Protein AF-A0A8I1JCY4-F1 (afdb_monomer_lite)

Organism: NCBI:txid76760

Radius of gyration: 13.09 Å; chains: 1; bounding box: 32×28×33 Å

pLDDT: mean 89.85, std 8.83, range [51.41, 97.06]

Sequence (78 aa):
MKNNVVNLKTIDTRGKGWSYDMRMHIDTLQNSKITVAGIPATKILDMRVQPGGLADPSKLIEYGKQRNITVIIKKFGG

Structure (mmCIF, N/CA/C/O backbone):
data_AF-A0A8I1JCY4-F1
#
_entry.id   AF-A0A8I1JCY4-F1
#
loop_
_atom_site.group_PDB
_atom_site.id
_atom_site.type_symbol
_atom_site.label_atom_id
_atom_site.label_alt_id
_atom_site.label_comp_id
_atom_site.label_asym_id
_atom_site.label_entity_id
_atom_site.label_seq_id
_atom_site.pdbx_PDB_ins_code
_atom_site.Cartn_x
_atom_site.Cartn_y
_atom_site.Cartn_z
_atom_site.occupancy
_atom_site.B_iso_or_equiv
_atom_site.auth_seq_id
_atom_site.auth_comp_id
_atom_site.auth_asym_id
_atom_site.auth_atom_id
_atom_site.pdbx_PDB_model_num
ATOM 1 N N . MET A 1 1 ? -12.052 -8.461 17.853 1.00 56.50 1 MET A N 1
ATOM 2 C CA . MET A 1 1 ? -12.071 -8.667 16.385 1.00 56.50 1 MET A CA 1
ATOM 3 C C . MET A 1 1 ? -11.043 -7.734 15.760 1.00 56.50 1 MET A C 1
ATOM 5 O O . MET A 1 1 ? -10.890 -6.627 16.258 1.00 56.50 1 MET A O 1
ATOM 9 N N . LYS A 1 2 ? -10.290 -8.171 14.743 1.00 72.88 2 LYS A N 1
ATOM 10 C CA . LYS A 1 2 ? -9.412 -7.263 13.984 1.00 72.88 2 LYS A CA 1
ATOM 11 C C . LYS A 1 2 ? -10.258 -6.572 12.913 1.00 72.88 2 LYS A C 1
ATOM 13 O O . LYS A 1 2 ? -10.750 -7.250 12.018 1.00 72.88 2 LYS A O 1
ATOM 18 N N . ASN A 1 3 ? -10.411 -5.253 12.995 1.00 88.25 3 ASN A N 1
ATOM 19 C CA . ASN A 1 3 ? -11.166 -4.457 12.021 1.00 88.25 3 ASN A CA 1
ATOM 20 C C . ASN A 1 3 ? -10.261 -4.068 10.856 1.00 88.25 3 ASN A C 1
ATOM 22 O O . ASN A 1 3 ? -9.953 -2.898 10.648 1.00 88.25 3 ASN A O 1
ATOM 26 N N . ASN A 1 4 ? -9.769 -5.075 10.142 1.00 91.69 4 ASN A N 1
ATOM 27 C CA . ASN A 1 4 ? -8.836 -4.868 9.049 1.00 91.69 4 ASN A CA 1
ATOM 28 C C . ASN A 1 4 ? -9.580 -4.905 7.720 1.00 91.69 4 ASN A C 1
ATOM 30 O O . ASN A 1 4 ? -10.409 -5.783 7.493 1.00 91.69 4 ASN A O 1
ATOM 34 N N . VAL A 1 5 ? -9.210 -4.006 6.815 1.00 93.50 5 VAL A N 1
ATOM 35 C CA . VAL A 1 5 ? -9.571 -4.106 5.404 1.00 93.50 5 VAL A CA 1
ATOM 36 C C . VAL A 1 5 ? -8.307 -4.334 4.605 1.00 93.50 5 VAL A C 1
ATOM 38 O O . VAL A 1 5 ? -7.343 -3.576 4.708 1.00 93.50 5 VAL A O 1
ATOM 41 N N . VAL A 1 6 ? -8.320 -5.410 3.824 1.00 95.19 6 VAL A N 1
ATOM 42 C CA . VAL A 1 6 ? -7.203 -5.809 2.974 1.00 95.19 6 VAL A CA 1
ATOM 43 C C . VAL A 1 6 ? -7.554 -5.483 1.532 1.00 95.19 6 VAL A C 1
ATOM 45 O O . VAL A 1 6 ? -8.525 -5.999 0.986 1.00 95.19 6 VAL A O 1
ATOM 48 N N . ASN A 1 7 ? -6.748 -4.631 0.911 1.00 95.44 7 ASN A N 1
ATOM 49 C CA . ASN A 1 7 ? -6.777 -4.383 -0.518 1.00 95.44 7 ASN A CA 1
ATOM 50 C C . ASN A 1 7 ? -5.691 -5.239 -1.171 1.00 95.44 7 ASN A C 1
ATOM 52 O O . ASN A 1 7 ? -4.506 -5.028 -0.924 1.00 95.44 7 ASN A O 1
ATOM 56 N N . LEU A 1 8 ? -6.100 -6.225 -1.963 1.00 95.75 8 LEU A N 1
ATOM 57 C CA . LEU A 1 8 ? -5.182 -7.095 -2.687 1.00 95.75 8 LEU A CA 1
ATOM 58 C C . LEU A 1 8 ? -4.928 -6.531 -4.091 1.00 95.75 8 LEU A C 1
ATOM 60 O O . LEU A 1 8 ? -5.875 -6.295 -4.844 1.00 95.75 8 LEU A O 1
ATOM 64 N N . LYS A 1 9 ? -3.657 -6.355 -4.460 1.00 93.44 9 LYS A N 1
ATOM 65 C CA . LYS A 1 9 ? -3.232 -5.920 -5.796 1.00 93.44 9 LYS A CA 1
ATOM 66 C C . LYS A 1 9 ? -2.167 -6.854 -6.352 1.00 93.44 9 LYS A C 1
ATOM 68 O O . LYS A 1 9 ? -1.191 -7.150 -5.673 1.00 93.44 9 LYS A O 1
ATOM 73 N N . THR A 1 10 ? -2.326 -7.258 -7.607 1.00 92.94 10 THR A N 1
ATOM 74 C CA . THR A 1 10 ? -1.280 -7.941 -8.376 1.00 92.94 10 THR A CA 1
ATOM 75 C C . THR A 1 10 ? -0.632 -6.928 -9.308 1.00 92.94 10 THR A C 1
ATOM 77 O O . THR A 1 10 ? -1.343 -6.187 -9.984 1.00 92.94 10 THR A O 1
ATOM 80 N N . ILE A 1 11 ? 0.695 -6.856 -9.316 1.00 91.38 11 ILE A N 1
ATOM 81 C CA . ILE A 1 11 ? 1.447 -5.784 -9.973 1.00 91.38 11 ILE A CA 1
ATOM 82 C C . ILE A 1 11 ? 2.552 -6.391 -10.821 1.00 91.38 11 ILE A C 1
ATOM 84 O O . ILE A 1 11 ? 3.318 -7.213 -10.323 1.00 91.38 11 ILE A O 1
ATOM 88 N N . ASP A 1 12 ? 2.659 -5.935 -12.070 1.00 89.81 12 ASP A N 1
ATOM 89 C CA . ASP A 1 12 ? 3.818 -6.193 -12.919 1.00 89.81 12 ASP A CA 1
ATOM 90 C C . ASP A 1 12 ? 4.869 -5.089 -12.737 1.00 89.81 12 ASP A C 1
ATOM 92 O O . ASP A 1 12 ? 4.737 -3.983 -13.267 1.00 89.81 12 ASP A O 1
ATOM 96 N N . THR A 1 13 ? 5.935 -5.383 -11.993 1.00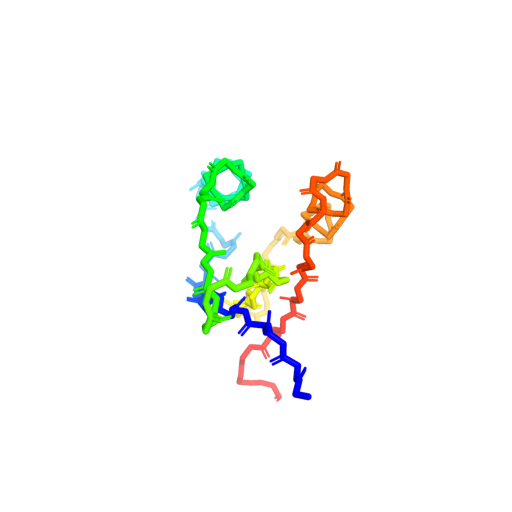 90.12 13 THR A N 1
ATOM 97 C CA . THR A 1 13 ? 7.012 -4.411 -11.735 1.00 90.12 13 THR A CA 1
ATOM 98 C C . THR A 1 13 ? 7.982 -4.214 -12.908 1.00 90.12 13 THR A C 1
ATOM 100 O O . THR A 1 13 ? 8.902 -3.402 -12.795 1.00 90.12 13 THR A O 1
ATOM 103 N N . ARG A 1 14 ? 7.803 -4.925 -14.034 1.00 87.25 14 ARG A N 1
ATOM 104 C CA . ARG A 1 14 ? 8.549 -4.677 -15.288 1.00 87.25 14 ARG A CA 1
ATOM 105 C C . ARG A 1 14 ? 7.963 -3.512 -16.084 1.00 87.25 14 ARG A C 1
ATOM 107 O O . ARG A 1 14 ? 8.664 -2.919 -16.900 1.00 87.25 14 ARG A O 1
ATOM 114 N N . GLY A 1 15 ? 6.681 -3.209 -15.872 1.00 84.44 15 GLY A N 1
ATOM 115 C CA . GLY A 1 15 ? 5.998 -2.102 -16.532 1.00 84.44 15 GLY A CA 1
ATOM 116 C C . GLY A 1 15 ? 6.543 -0.737 -16.105 1.00 84.44 15 GLY A C 1
ATOM 117 O O . GLY A 1 15 ? 7.236 -0.599 -15.099 1.00 84.44 15 GLY A O 1
ATOM 118 N N . LYS A 1 16 ? 6.202 0.309 -16.859 1.00 85.50 16 LYS A N 1
ATOM 119 C CA . LYS A 1 16 ? 6.403 1.699 -16.419 1.00 85.50 16 LYS A CA 1
ATOM 120 C C . LYS A 1 16 ? 5.177 2.151 -15.617 1.00 85.50 16 LYS A C 1
ATOM 122 O O . LYS A 1 16 ? 4.088 1.631 -15.823 1.00 85.50 16 LYS A O 1
ATOM 127 N N . GLY A 1 17 ? 5.347 3.099 -14.698 1.00 90.06 17 GLY A N 1
ATOM 128 C CA . GLY A 1 17 ? 4.229 3.740 -13.984 1.00 90.06 17 GLY A CA 1
ATOM 129 C C . GLY A 1 17 ? 3.707 3.013 -12.740 1.00 90.06 17 GLY A C 1
ATOM 130 O O . GLY A 1 17 ? 3.242 3.687 -11.827 1.00 90.06 17 GLY A O 1
ATOM 131 N N . TRP A 1 18 ? 3.899 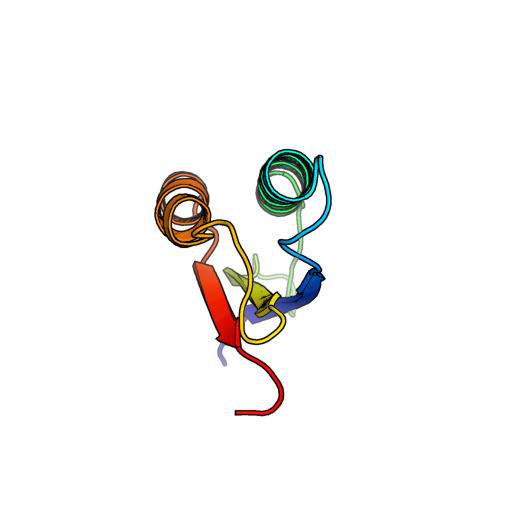1.693 -12.613 1.00 92.06 18 TRP A N 1
ATOM 132 C CA . TRP A 1 18 ? 3.352 0.912 -11.486 1.00 92.06 18 TRP A CA 1
ATOM 133 C C . TRP A 1 18 ? 3.678 1.499 -10.102 1.00 92.06 18 TRP A C 1
ATOM 135 O O . TRP A 1 18 ? 2.857 1.455 -9.188 1.00 92.06 18 TRP A O 1
ATOM 145 N N . SER A 1 19 ? 4.879 2.059 -9.929 1.00 91.94 19 SER A N 1
ATOM 146 C CA . SER A 1 19 ? 5.315 2.618 -8.647 1.00 91.94 19 SER A CA 1
ATOM 147 C C . SER A 1 19 ? 4.589 3.919 -8.310 1.00 91.94 19 SER A C 1
ATOM 149 O O . SER A 1 19 ? 4.296 4.166 -7.141 1.00 91.94 19 SER A O 1
ATOM 151 N N . TYR A 1 20 ? 4.273 4.732 -9.320 1.00 94.25 20 TYR A N 1
ATOM 152 C CA . TYR A 1 20 ? 3.449 5.926 -9.176 1.00 94.25 20 TYR A CA 1
ATOM 153 C C . TYR A 1 20 ? 1.998 5.543 -8.876 1.00 94.25 20 TYR A C 1
ATOM 155 O O . TYR A 1 20 ? 1.436 6.024 -7.893 1.00 94.25 20 TYR A O 1
ATOM 163 N N . ASP A 1 21 ? 1.440 4.599 -9.635 1.00 94.62 21 ASP A N 1
ATOM 164 C CA . ASP A 1 21 ? 0.060 4.140 -9.456 1.00 94.62 21 ASP A CA 1
ATOM 165 C C . ASP A 1 21 ? -0.172 3.588 -8.048 1.00 94.62 21 ASP A C 1
ATOM 167 O O . ASP A 1 21 ? -1.203 3.845 -7.427 1.00 94.62 21 ASP A O 1
ATOM 171 N N . MET A 1 22 ? 0.808 2.872 -7.490 1.00 95.31 22 MET A N 1
ATOM 172 C CA . MET A 1 22 ? 0.707 2.369 -6.122 1.00 95.31 22 MET A CA 1
ATOM 173 C C . MET A 1 22 ? 0.817 3.451 -5.059 1.00 95.31 22 MET A C 1
ATOM 175 O O . MET A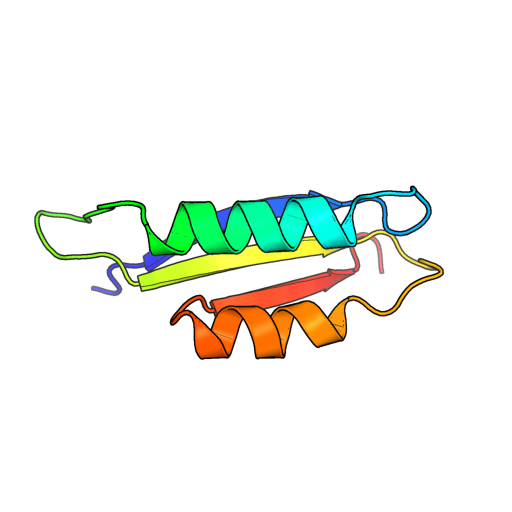 1 22 ? 0.145 3.340 -4.037 1.00 95.31 22 MET A O 1
ATOM 179 N N . ARG A 1 23 ? 1.597 4.515 -5.278 1.00 95.62 23 ARG A N 1
ATOM 180 C CA . ARG A 1 23 ? 1.590 5.670 -4.365 1.00 95.62 23 ARG A CA 1
ATOM 181 C C . ARG A 1 23 ? 0.228 6.355 -4.372 1.00 95.62 23 ARG A C 1
ATOM 183 O O . ARG A 1 23 ? -0.351 6.534 -3.306 1.00 95.62 23 ARG A O 1
ATOM 190 N N . MET A 1 24 ? -0.322 6.612 -5.560 1.00 96.88 24 MET A N 1
ATOM 191 C CA . MET A 1 24 ? -1.663 7.185 -5.719 1.00 96.88 24 MET A CA 1
ATOM 192 C C . MET A 1 24 ? -2.746 6.306 -5.083 1.00 96.88 24 MET A C 1
ATOM 194 O O . MET A 1 24 ? -3.690 6.801 -4.462 1.00 96.88 24 MET A O 1
ATOM 198 N N . HIS A 1 25 ? -2.604 4.983 -5.187 1.00 95.69 25 HIS A N 1
ATOM 199 C CA . HIS A 1 25 ? -3.514 4.043 -4.538 1.00 95.69 25 HIS A CA 1
ATOM 200 C C . HIS A 1 25 ? -3.388 4.075 -3.010 1.00 95.69 25 HIS A C 1
ATOM 202 O O . HIS A 1 25 ? -4.401 4.061 -2.316 1.00 95.69 25 HIS A O 1
ATOM 208 N N . ILE A 1 26 ? -2.170 4.174 -2.467 1.00 96.69 26 ILE A N 1
ATOM 209 C CA . ILE A 1 26 ? -1.945 4.352 -1.025 1.00 96.69 26 ILE A CA 1
ATOM 210 C C . ILE A 1 26 ? -2.569 5.671 -0.537 1.00 96.69 26 ILE A C 1
ATOM 212 O O . ILE A 1 26 ? -3.248 5.656 0.489 1.00 96.69 26 ILE A O 1
ATOM 216 N N . ASP A 1 27 ? -2.419 6.776 -1.274 1.00 97.06 27 ASP A N 1
ATOM 217 C CA . ASP A 1 27 ? -3.061 8.064 -0.954 1.00 97.06 27 ASP A CA 1
ATOM 218 C C . ASP A 1 27 ? -4.594 7.946 -0.962 1.00 97.06 27 ASP A C 1
ATOM 220 O O . ASP A 1 27 ? -5.289 8.424 -0.061 1.00 97.06 27 ASP A O 1
ATOM 224 N N . THR A 1 28 ? -5.141 7.237 -1.950 1.00 95.62 28 THR A N 1
ATOM 225 C CA . THR A 1 28 ? -6.581 6.954 -2.031 1.00 95.62 28 THR A CA 1
ATOM 226 C C . THR A 1 28 ? -7.050 6.136 -0.827 1.00 95.62 28 THR A C 1
ATOM 228 O O . THR A 1 28 ? -8.063 6.460 -0.200 1.00 95.62 28 THR A O 1
ATOM 231 N N . LEU A 1 29 ? -6.299 5.095 -0.449 1.00 94.81 29 LEU A N 1
ATOM 232 C CA . LEU A 1 29 ? -6.591 4.299 0.739 1.00 94.81 29 LEU A CA 1
ATOM 233 C C . LEU A 1 29 ? -6.531 5.162 1.996 1.00 94.81 29 LEU A C 1
ATOM 235 O O . LEU A 1 29 ? -7.456 5.080 2.800 1.00 94.81 29 LEU A O 1
ATOM 239 N N . GLN A 1 30 ? -5.528 6.022 2.160 1.00 94.94 30 GLN A N 1
ATOM 240 C CA . GLN A 1 30 ? -5.429 6.934 3.300 1.00 94.94 30 GLN A CA 1
ATOM 241 C C . GLN A 1 30 ? -6.691 7.797 3.436 1.00 94.94 30 GLN A C 1
ATOM 243 O O . GLN A 1 30 ? -7.306 7.799 4.503 1.00 94.94 30 GLN A O 1
ATOM 248 N N . ASN A 1 31 ? -7.127 8.430 2.345 1.00 95.62 31 ASN A N 1
ATOM 249 C CA . ASN A 1 31 ? -8.266 9.355 2.336 1.00 95.62 31 ASN A CA 1
ATOM 250 C C . ASN A 1 31 ? -9.639 8.668 2.433 1.00 95.62 31 ASN A C 1
ATOM 252 O O . ASN A 1 31 ? -10.642 9.312 2.746 1.00 95.62 31 ASN A O 1
ATOM 256 N N . SER A 1 32 ? -9.710 7.358 2.189 1.00 93.94 32 SER A N 1
ATOM 257 C CA . SER A 1 32 ? -10.964 6.607 2.284 1.00 93.94 32 SER A CA 1
ATOM 258 C C . SER A 1 32 ? -11.498 6.528 3.726 1.00 93.94 32 S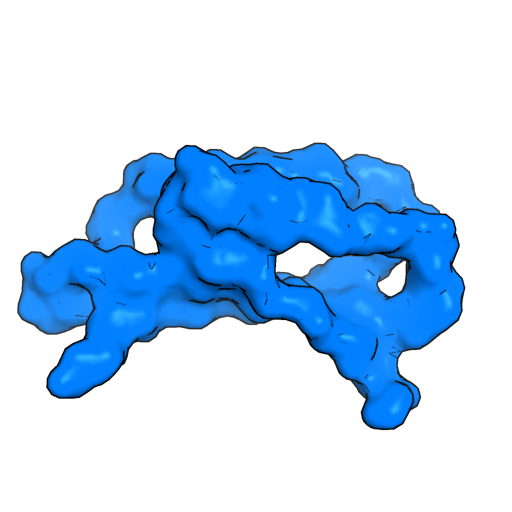ER A C 1
ATOM 260 O O . SER A 1 32 ? -10.747 6.335 4.682 1.00 93.94 32 SER A O 1
ATOM 262 N N . LYS A 1 33 ? -12.820 6.611 3.910 1.00 92.88 33 LYS A N 1
ATOM 263 C CA . LYS A 1 33 ? -13.483 6.486 5.225 1.00 92.88 33 LYS A CA 1
ATOM 264 C C . LYS A 1 33 ? -14.041 5.077 5.445 1.00 92.88 33 LYS A C 1
ATOM 266 O O . LYS A 1 33 ? -15.214 4.906 5.756 1.00 92.88 33 LYS A O 1
ATOM 271 N N . ILE A 1 34 ? -13.210 4.062 5.215 1.00 92.06 34 ILE A N 1
ATOM 272 C CA . ILE A 1 34 ? -13.625 2.659 5.328 1.00 92.06 34 ILE A CA 1
ATOM 273 C C . ILE A 1 34 ? -13.828 2.295 6.802 1.00 92.06 34 ILE A C 1
ATOM 275 O O . ILE A 1 34 ? -12.924 2.469 7.624 1.00 92.06 34 ILE A O 1
ATOM 279 N N . THR A 1 35 ? -15.000 1.751 7.115 1.00 92.00 35 THR A N 1
ATOM 280 C CA . THR A 1 35 ? -15.357 1.255 8.445 1.00 92.00 35 THR A CA 1
ATOM 281 C C . THR A 1 35 ? -15.734 -0.224 8.385 1.00 92.00 35 THR A C 1
ATOM 283 O O . THR A 1 35 ? -16.214 -0.722 7.368 1.00 92.00 35 THR A O 1
ATOM 286 N N . VAL A 1 36 ? -15.504 -0.942 9.483 1.00 88.50 36 VAL A N 1
ATOM 287 C CA . VAL A 1 36 ? -15.970 -2.317 9.706 1.00 88.50 36 VAL A CA 1
ATOM 288 C C . VAL A 1 36 ? -16.794 -2.291 10.985 1.00 88.50 36 VAL A C 1
ATOM 290 O O . VAL A 1 36 ? -16.288 -1.888 12.030 1.00 88.50 36 VAL A O 1
ATOM 293 N N . ALA A 1 37 ? -18.075 -2.662 10.890 1.00 88.06 37 ALA A N 1
ATOM 294 C CA . ALA A 1 37 ? -19.030 -2.567 12.000 1.00 88.06 37 ALA A CA 1
ATOM 295 C C . ALA A 1 37 ? -19.073 -1.165 12.656 1.00 88.06 37 ALA A C 1
ATOM 297 O O . ALA A 1 37 ? -19.115 -1.035 13.875 1.00 88.06 37 ALA A O 1
ATOM 298 N N . GLY A 1 38 ? -19.006 -0.103 11.843 1.00 88.19 38 GLY A N 1
ATOM 299 C CA . GLY A 1 38 ? -19.047 1.289 12.314 1.00 88.19 38 GLY A CA 1
ATOM 300 C C . GLY A 1 38 ? -17.726 1.839 12.871 1.00 88.19 38 GLY A C 1
ATOM 301 O O . GLY A 1 38 ? -17.636 3.033 13.133 1.00 88.19 38 GLY A O 1
ATOM 302 N N . ILE A 1 39 ? -16.680 1.016 12.996 1.00 90.44 39 ILE A N 1
ATOM 303 C CA . ILE A 1 39 ? -15.367 1.420 13.520 1.00 90.44 39 ILE A CA 1
ATOM 304 C C . ILE A 1 39 ? -14.395 1.647 12.349 1.00 90.44 39 ILE A C 1
ATOM 306 O O . ILE A 1 39 ? -14.362 0.809 11.442 1.00 90.44 39 ILE A O 1
ATOM 310 N N . PRO A 1 40 ? -13.583 2.727 12.338 1.00 90.81 40 PRO A N 1
ATOM 311 C CA . PRO A 1 40 ? -12.549 2.935 11.324 1.00 90.81 40 PRO A CA 1
ATOM 312 C C . PRO A 1 40 ? -11.639 1.716 11.171 1.00 90.81 40 PRO A C 1
ATOM 314 O O . PRO A 1 40 ? -11.097 1.200 12.149 1.00 90.81 40 PRO A O 1
ATOM 317 N N . ALA A 1 41 ? -11.493 1.244 9.936 1.00 93.06 41 ALA A N 1
ATOM 318 C CA . ALA A 1 41 ? -10.728 0.041 9.661 1.00 93.06 41 ALA A CA 1
ATOM 319 C C . ALA A 1 41 ? -9.226 0.330 9.565 1.00 93.06 41 ALA A C 1
ATOM 321 O O . ALA A 1 41 ? -8.803 1.315 8.954 1.00 93.06 41 ALA A O 1
ATOM 322 N N . THR A 1 42 ? -8.411 -0.593 10.072 1.00 93.56 42 THR A N 1
ATOM 323 C CA . THR A 1 42 ? -6.983 -0.650 9.756 1.00 93.56 42 THR A CA 1
ATOM 324 C C . THR A 1 42 ? -6.822 -1.108 8.312 1.00 93.56 42 THR A C 1
ATOM 326 O O . THR A 1 42 ? -7.282 -2.187 7.932 1.00 93.56 42 THR A O 1
ATOM 329 N N . LYS A 1 43 ? -6.161 -0.297 7.491 1.00 95.56 43 LYS A N 1
ATOM 330 C CA . LYS A 1 43 ? -6.029 -0.546 6.054 1.00 95.56 43 LYS A CA 1
ATOM 331 C C . LYS A 1 43 ? -4.706 -1.236 5.750 1.00 95.56 43 LYS A C 1
ATOM 333 O O . LYS A 1 43 ? -3.637 -0.785 6.167 1.00 95.56 43 LYS A O 1
ATOM 338 N N . ILE A 1 44 ? -4.795 -2.324 4.999 1.00 96.31 44 ILE A N 1
ATOM 339 C CA . ILE A 1 44 ? -3.659 -3.136 4.579 1.00 96.31 44 ILE A CA 1
ATOM 340 C C . ILE A 1 44 ? -3.675 -3.220 3.054 1.00 96.31 44 ILE A C 1
ATOM 342 O O . ILE A 1 44 ? -4.699 -3.556 2.466 1.00 96.31 44 ILE A O 1
ATOM 346 N N . LEU A 1 45 ? -2.547 -2.935 2.418 1.00 96.69 45 LEU A N 1
ATOM 347 C CA . LEU A 1 45 ? -2.309 -3.172 1.002 1.00 96.69 45 LEU A CA 1
ATOM 348 C C . LEU A 1 45 ? -1.430 -4.423 0.863 1.00 96.69 45 LEU A C 1
ATOM 350 O O . LEU A 1 45 ? -0.252 -4.391 1.208 1.00 96.69 45 LEU A O 1
ATOM 354 N N . ASP A 1 46 ? -2.002 -5.526 0.382 1.00 96.25 46 ASP A N 1
ATOM 355 C CA . ASP A 1 46 ? -1.263 -6.747 0.032 1.00 96.25 46 ASP A CA 1
ATOM 356 C C . ASP A 1 46 ? -0.909 -6.673 -1.459 1.00 96.25 46 ASP A C 1
ATOM 358 O O . ASP A 1 46 ? -1.779 -6.726 -2.329 1.00 96.25 46 ASP A O 1
ATOM 362 N N . MET A 1 47 ? 0.373 -6.472 -1.748 1.00 94.00 47 MET A N 1
ATOM 363 C CA . MET A 1 47 ? 0.930 -6.398 -3.090 1.00 94.00 47 MET A CA 1
ATOM 364 C C . MET A 1 47 ? 1.562 -7.731 -3.470 1.00 94.00 47 MET A C 1
ATOM 366 O O . MET A 1 47 ? 2.532 -8.181 -2.857 1.00 94.00 47 MET A O 1
ATOM 370 N N . ARG A 1 48 ? 1.068 -8.319 -4.554 1.00 93.44 48 ARG A N 1
ATOM 371 C CA . ARG A 1 48 ? 1.628 -9.513 -5.178 1.00 93.44 48 ARG A CA 1
ATOM 372 C C . ARG A 1 48 ? 2.402 -9.123 -6.426 1.00 93.44 48 ARG A C 1
ATOM 374 O O . ARG A 1 48 ? 1.826 -8.565 -7.355 1.00 93.44 48 ARG A O 1
ATOM 381 N N . VAL A 1 49 ? 3.695 -9.422 -6.448 1.00 91.75 49 VAL A N 1
ATOM 382 C CA . VAL A 1 49 ? 4.602 -9.084 -7.554 1.00 91.75 49 VAL A CA 1
ATOM 383 C C . VAL A 1 49 ? 5.138 -10.343 -8.230 1.00 91.75 49 VAL A C 1
ATOM 385 O O . VAL A 1 49 ? 5.285 -11.388 -7.594 1.00 91.75 49 VAL A O 1
ATOM 388 N N . GLN A 1 50 ? 5.423 -10.251 -9.524 1.00 89.69 50 GLN A N 1
ATOM 389 C CA . GLN A 1 50 ? 5.966 -11.356 -10.309 1.00 89.69 50 GLN A CA 1
ATOM 390 C C . GLN A 1 50 ? 7.422 -11.673 -9.904 1.00 89.69 50 GLN A C 1
ATOM 392 O O . GLN A 1 50 ? 8.178 -10.766 -9.524 1.00 89.69 50 GLN A O 1
ATOM 397 N N . PRO A 1 51 ? 7.853 -12.944 -9.983 1.00 83.88 51 PRO A N 1
ATOM 398 C CA . PRO A 1 51 ? 9.244 -13.313 -9.758 1.00 83.88 51 PRO A CA 1
ATOM 399 C C . PRO A 1 51 ? 10.130 -12.704 -10.858 1.00 83.88 51 PRO A C 1
ATOM 401 O O . PRO A 1 51 ? 9.693 -12.510 -11.990 1.00 83.88 51 PRO A O 1
ATOM 404 N N . GLY A 1 52 ? 11.373 -12.348 -10.517 1.00 78.19 52 GLY A N 1
ATOM 405 C CA . GLY A 1 52 ? 12.304 -11.715 -11.466 1.00 78.19 52 GLY A CA 1
ATOM 406 C C . GLY A 1 52 ? 11.961 -10.269 -11.861 1.00 78.19 52 GLY A C 1
ATOM 407 O O . GLY A 1 52 ? 12.458 -9.779 -12.870 1.00 78.19 52 GLY A O 1
ATOM 408 N N . GLY A 1 53 ? 11.106 -9.575 -11.100 1.00 71.75 53 GLY A N 1
ATOM 409 C CA . GLY A 1 53 ? 10.847 -8.148 -11.304 1.00 71.75 53 GLY A CA 1
ATOM 410 C C . GLY A 1 53 ? 12.116 -7.288 -11.238 1.00 71.75 53 GLY A C 1
ATOM 411 O O . GLY A 1 53 ? 12.997 -7.540 -10.421 1.00 71.75 53 GLY A O 1
ATOM 412 N N . LEU A 1 54 ? 12.193 -6.269 -12.102 1.00 67.94 54 LEU A N 1
ATOM 413 C CA . LEU A 1 54 ? 13.395 -5.443 -12.302 1.00 67.94 54 LEU A CA 1
ATOM 414 C C . LEU A 1 54 ? 13.553 -4.319 -11.269 1.00 67.94 54 LEU A C 1
ATOM 416 O O . LEU A 1 54 ? 14.649 -3.797 -11.088 1.00 67.94 54 LEU A O 1
ATOM 420 N N . ALA A 1 55 ? 12.462 -3.922 -10.613 1.00 75.12 55 ALA A N 1
ATOM 421 C CA . ALA A 1 55 ? 12.431 -2.778 -9.713 1.00 75.12 55 ALA A CA 1
ATOM 422 C C . ALA A 1 55 ? 12.039 -3.198 -8.292 1.00 75.12 55 ALA A C 1
ATOM 424 O O . ALA A 1 55 ? 11.102 -3.976 -8.110 1.00 75.12 55 ALA A O 1
ATOM 425 N N . ASP A 1 56 ? 12.749 -2.656 -7.300 1.00 81.69 56 ASP A N 1
ATOM 426 C CA . ASP A 1 56 ? 12.523 -2.924 -5.880 1.00 81.69 56 ASP A CA 1
ATOM 427 C C . ASP A 1 56 ? 11.285 -2.165 -5.352 1.00 81.69 56 ASP A C 1
ATOM 429 O O . 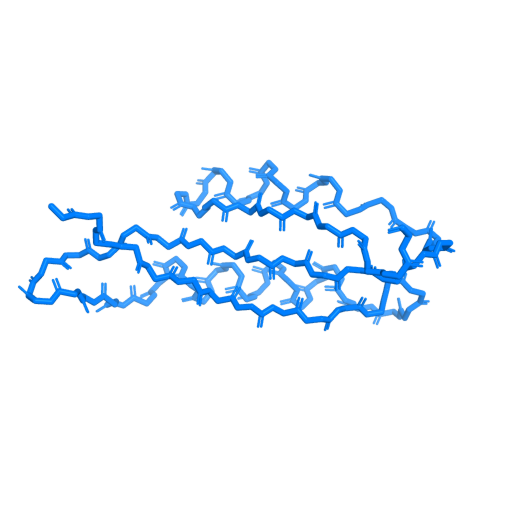ASP A 1 56 ? 11.285 -0.927 -5.316 1.00 81.69 56 ASP A O 1
ATOM 433 N N . PRO A 1 57 ? 10.218 -2.871 -4.931 1.00 82.81 57 PRO A N 1
ATOM 434 C CA . PRO A 1 57 ? 9.010 -2.252 -4.401 1.00 82.81 57 PRO A CA 1
ATOM 435 C C . PRO A 1 57 ? 9.088 -1.911 -2.905 1.00 82.81 57 PRO A C 1
ATOM 437 O O . PRO A 1 57 ? 8.135 -1.333 -2.381 1.00 82.81 57 PRO A O 1
ATOM 440 N N . SER A 1 58 ? 10.204 -2.197 -2.222 1.00 85.44 58 SER A N 1
ATOM 441 C CA . SER A 1 58 ? 10.401 -1.943 -0.785 1.00 85.44 58 SER A CA 1
ATOM 442 C C . SER A 1 58 ? 10.099 -0.498 -0.362 1.00 85.44 58 SER A C 1
ATOM 444 O O . SER A 1 58 ? 9.520 -0.275 0.701 1.00 85.44 58 SER A O 1
ATOM 446 N N . LYS A 1 59 ? 10.377 0.491 -1.225 1.00 90.12 59 LYS A N 1
ATOM 447 C CA . LYS A 1 59 ? 10.092 1.918 -0.974 1.00 90.12 59 LYS A CA 1
ATOM 448 C C . LYS A 1 59 ? 8.611 2.210 -0.702 1.00 90.12 59 LYS A C 1
ATOM 450 O O . LYS A 1 59 ? 8.290 3.204 -0.054 1.00 90.12 59 LYS A O 1
ATOM 455 N N . LEU A 1 60 ? 7.697 1.367 -1.186 1.00 92.75 60 LEU A N 1
ATOM 456 C CA . LEU A 1 60 ? 6.265 1.520 -0.917 1.00 92.75 60 LEU A CA 1
ATOM 457 C C . LEU A 1 60 ? 5.887 1.108 0.510 1.00 92.75 60 LEU A C 1
ATOM 459 O O . LEU A 1 60 ? 4.888 1.604 1.024 1.00 92.75 60 LEU A O 1
ATOM 463 N N . ILE A 1 61 ? 6.694 0.271 1.170 1.00 94.50 61 ILE A N 1
ATOM 464 C CA . ILE A 1 61 ? 6.494 -0.103 2.577 1.00 94.50 61 ILE A CA 1
ATOM 465 C C . ILE A 1 61 ? 6.659 1.122 3.471 1.00 94.50 61 ILE A C 1
ATOM 467 O O . ILE A 1 61 ? 5.781 1.430 4.278 1.00 94.50 61 ILE A O 1
ATOM 471 N N . GLU A 1 62 ? 7.755 1.857 3.291 1.00 94.50 62 GLU A N 1
ATOM 472 C CA . GLU A 1 62 ? 8.006 3.085 4.042 1.00 94.50 62 GLU A CA 1
ATOM 473 C C . GLU A 1 62 ? 6.960 4.161 3.728 1.00 94.50 62 GLU A C 1
ATOM 475 O O . GLU A 1 62 ? 6.385 4.758 4.641 1.00 94.50 62 GLU A O 1
ATOM 480 N N . TYR A 1 63 ? 6.644 4.350 2.444 1.00 95.56 63 TYR A N 1
ATOM 481 C CA . TYR A 1 63 ? 5.638 5.318 2.008 1.00 95.56 63 TYR A CA 1
ATOM 482 C C . TYR A 1 63 ? 4.245 5.037 2.597 1.00 95.56 63 TYR A C 1
ATOM 484 O O . TYR A 1 63 ? 3.554 5.963 3.026 1.00 95.56 63 TYR A O 1
ATOM 492 N N . GLY A 1 64 ? 3.841 3.763 2.655 1.00 95.94 64 GLY A N 1
ATOM 493 C CA . GLY A 1 64 ? 2.599 3.337 3.296 1.00 95.94 64 GLY A CA 1
ATOM 494 C C . GLY A 1 64 ? 2.607 3.573 4.803 1.00 95.94 64 GLY A C 1
ATOM 495 O O . GLY A 1 64 ? 1.640 4.114 5.342 1.00 95.94 64 GLY A O 1
ATOM 496 N N . LYS A 1 65 ? 3.721 3.261 5.480 1.00 95.62 65 LYS A N 1
ATOM 497 C CA . LYS A 1 65 ? 3.878 3.485 6.926 1.00 95.62 65 LYS A CA 1
ATOM 498 C C . LYS A 1 65 ? 3.674 4.955 7.300 1.00 95.62 65 LYS A C 1
ATOM 500 O O . LYS A 1 65 ? 2.947 5.236 8.247 1.00 95.62 65 LYS A O 1
ATOM 505 N N . GLN A 1 66 ? 4.239 5.884 6.526 1.00 95.81 66 GLN A N 1
ATOM 506 C CA . GLN A 1 66 ? 4.048 7.333 6.716 1.00 95.81 66 GLN A CA 1
ATOM 507 C C . GLN A 1 66 ? 2.576 7.776 6.603 1.00 95.81 66 GLN A C 1
ATOM 509 O O . GLN A 1 66 ? 2.217 8.849 7.076 1.00 95.81 66 GLN A O 1
ATOM 514 N N . ARG A 1 67 ? 1.717 6.951 5.991 1.00 95.00 67 ARG A N 1
ATOM 515 C CA . ARG A 1 67 ? 0.294 7.224 5.728 1.00 95.00 67 ARG A CA 1
ATOM 516 C C . ARG A 1 67 ? -0.653 6.347 6.540 1.00 95.00 67 ARG A C 1
ATOM 518 O O . ARG A 1 67 ? -1.847 6.303 6.251 1.00 95.00 67 ARG A O 1
ATOM 525 N N . ASN A 1 68 ? -0.137 5.646 7.550 1.00 94.19 68 ASN A N 1
ATOM 526 C CA . ASN A 1 68 ? -0.888 4.681 8.357 1.00 94.19 68 ASN A CA 1
ATOM 527 C C . ASN A 1 68 ? -1.508 3.533 7.533 1.00 94.19 68 ASN A C 1
ATOM 529 O O . ASN A 1 68 ? -2.549 2.987 7.899 1.00 94.19 68 ASN A O 1
ATOM 533 N N . ILE A 1 69 ? -0.865 3.151 6.425 1.00 95.88 69 ILE A N 1
ATOM 534 C CA . ILE A 1 69 ? -1.243 2.003 5.595 1.00 95.88 69 ILE A CA 1
ATOM 535 C C . ILE A 1 69 ? -0.186 0.915 5.755 1.00 95.88 69 ILE A C 1
ATOM 537 O O . ILE A 1 69 ? 0.997 1.130 5.494 1.00 95.88 69 ILE A O 1
ATOM 541 N N . THR A 1 70 ? -0.606 -0.284 6.151 1.00 96.31 70 THR A N 1
ATOM 542 C CA . THR A 1 70 ? 0.316 -1.426 6.190 1.00 96.31 70 THR A CA 1
ATOM 543 C C . THR A 1 70 ? 0.484 -1.969 4.779 1.00 96.31 70 THR A C 1
ATOM 545 O O . THR A 1 70 ? -0.482 -2.461 4.207 1.00 96.31 70 THR A O 1
ATOM 548 N N . VAL A 1 71 ? 1.688 -1.908 4.214 1.00 96.19 71 VAL A N 1
ATOM 549 C CA . VAL A 1 71 ? 1.980 -2.487 2.896 1.00 96.19 71 VAL A CA 1
ATOM 550 C C . VAL A 1 71 ? 2.746 -3.789 3.086 1.00 96.19 71 VAL A C 1
ATOM 552 O O . VAL A 1 71 ? 3.783 -3.821 3.745 1.00 96.19 71 VAL A O 1
ATOM 555 N N . ILE A 1 72 ? 2.223 -4.865 2.512 1.00 94.88 72 ILE A N 1
ATOM 556 C CA . ILE A 1 72 ? 2.820 -6.199 2.521 1.00 94.88 72 ILE A CA 1
ATOM 557 C C . ILE A 1 72 ? 3.160 -6.540 1.080 1.00 94.88 72 ILE A C 1
ATOM 559 O O . ILE A 1 72 ? 2.308 -6.404 0.212 1.00 94.88 72 ILE A O 1
ATOM 563 N N . ILE A 1 73 ? 4.382 -6.998 0.820 1.00 92.44 73 ILE A N 1
ATOM 564 C CA . ILE A 1 73 ? 4.824 -7.353 -0.529 1.00 92.44 73 ILE A CA 1
ATOM 565 C C . ILE A 1 73 ? 5.187 -8.831 -0.556 1.00 92.44 73 ILE A C 1
ATOM 567 O O . ILE A 1 73 ? 5.995 -9.291 0.248 1.00 92.44 73 ILE A O 1
ATOM 571 N N . LYS A 1 74 ? 4.592 -9.574 -1.487 1.00 91.75 74 LYS A N 1
ATOM 572 C CA . LYS A 1 74 ? 4.820 -11.007 -1.688 1.00 91.75 74 LYS A CA 1
ATOM 573 C C . LYS A 1 74 ? 5.124 -11.275 -3.154 1.00 91.75 74 LYS A C 1
ATOM 575 O O . LYS A 1 74 ? 4.453 -10.740 -4.033 1.00 91.75 74 LYS A O 1
ATOM 580 N N . LYS A 1 75 ? 6.106 -12.131 -3.429 1.00 88.25 75 LYS A N 1
ATOM 581 C CA . LYS A 1 75 ? 6.290 -12.689 -4.774 1.00 88.25 75 LYS A CA 1
ATOM 582 C C . LYS A 1 75 ? 5.305 -13.841 -4.962 1.00 88.25 75 LYS A C 1
ATOM 584 O O . LYS A 1 75 ? 5.129 -14.628 -4.037 1.00 88.25 75 LYS A O 1
ATOM 589 N N . PHE A 1 76 ? 4.639 -13.921 -6.111 1.00 81.00 76 PHE A N 1
ATOM 590 C CA . PHE A 1 76 ? 3.780 -15.068 -6.427 1.00 81.00 76 PHE A CA 1
ATOM 591 C C . PHE A 1 76 ? 4.534 -16.104 -7.269 1.00 81.00 76 PHE A C 1
ATOM 593 O O . PHE A 1 76 ? 5.356 -15.736 -8.100 1.00 81.00 76 PHE A O 1
ATOM 600 N N . GLY A 1 77 ? 4.243 -17.392 -7.064 1.00 66.69 77 GLY A N 1
ATOM 601 C CA . GLY A 1 77 ? 4.824 -18.482 -7.861 1.00 66.69 77 GLY A CA 1
ATOM 602 C C . GLY A 1 77 ? 6.285 -18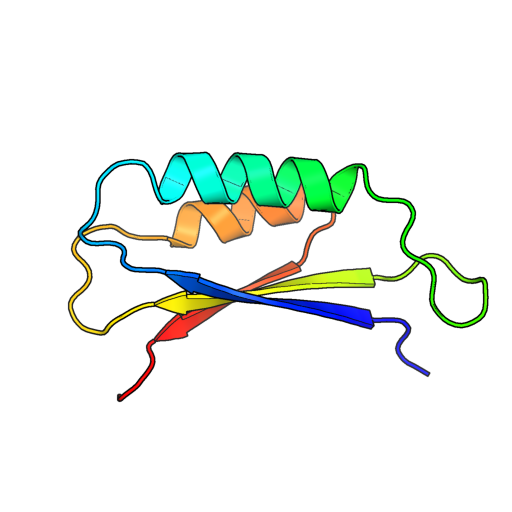.824 -7.545 1.00 66.69 77 GLY A C 1
ATOM 603 O O . GLY A 1 77 ? 6.977 -19.318 -8.430 1.00 66.69 77 GLY A O 1
ATOM 604 N N . GLY A 1 78 ? 6.745 -18.535 -6.324 1.00 51.41 78 GLY A N 1
ATOM 605 C CA . GLY A 1 78 ? 8.016 -19.012 -5.773 1.00 51.41 78 GLY A CA 1
ATOM 606 C C . GLY A 1 78 ? 7.787 -19.921 -4.579 1.00 51.41 78 GLY A C 1
ATOM 607 O O . GLY A 1 78 ? 6.722 -19.759 -3.937 1.00 51.41 78 GLY A O 1
#

Foldseek 3Di:
DQQADEDEDEDELQDPCRLVVLLVVLVVQLPDQDGDPNHRHQYEYEYEYEPPRPDDSVVVCVSSVVSSYHYHYHYPPD

Secondary structure (DSSP, 8-state):
---EEEEEEEE-TTSSSHHHHHHHHHHHHHH---EETTEEPEEEEEEEE-TT-SS-TTHHHHHHHTTT-EEEEEES--